Protein AF-A0A662V845-F1 (afdb_monomer_lite)

Secondary structure (DSSP, 8-state):
--HHHHHHHHHHHHHHHHHHTTTSBSS-EEHHHHTTSSS-EEEBTTS-EEE--HHHHHHHHHHHHHHHHTT-EESPP--------

Structure (mmCIF, N/CA/C/O backbone):
data_AF-A0A662V845-F1
#
_entry.id   AF-A0A662V845-F1
#
loop_
_atom_site.group_PDB
_atom_site.id
_atom_site.type_symbol
_atom_site.label_atom_id
_atom_site.label_alt_id
_atom_site.label_comp_id
_atom_site.label_asym_id
_atom_site.label_entity_id
_atom_site.label_seq_id
_atom_site.pdbx_PDB_ins_code
_atom_site.Cartn_x
_atom_site.Cartn_y
_atom_site.Cartn_z
_atom_site.occupancy
_atom_site.B_iso_or_equiv
_atom_site.auth_seq_id
_atom_site.auth_comp_id
_atom_site.auth_asym_id
_atom_site.auth_atom_id
_atom_site.pdbx_PDB_model_num
ATOM 1 N N . MET A 1 1 ? 25.501 -25.897 -22.708 1.00 61.88 1 MET A N 1
ATOM 2 C CA . MET A 1 1 ? 25.509 -24.432 -22.513 1.00 61.88 1 MET A CA 1
ATOM 3 C C . MET A 1 1 ? 26.546 -24.117 -21.457 1.00 61.88 1 MET A C 1
ATOM 5 O O . MET A 1 1 ? 26.694 -24.922 -20.543 1.00 61.88 1 MET A O 1
ATOM 9 N N . SER A 1 2 ? 27.315 -23.041 -21.615 1.00 83.94 2 SER A N 1
ATOM 10 C CA . SER A 1 2 ? 28.268 -22.638 -20.579 1.00 83.94 2 SER A CA 1
ATOM 11 C C . SER A 1 2 ? 27.520 -22.009 -19.394 1.00 83.94 2 SER A C 1
ATOM 13 O O . SER A 1 2 ? 26.417 -21.488 -19.556 1.00 83.94 2 SER A O 1
ATOM 15 N N . LEU A 1 3 ? 28.127 -22.021 -18.203 1.00 76.50 3 LEU A N 1
ATOM 16 C CA . LEU A 1 3 ? 27.611 -21.320 -17.013 1.00 76.50 3 LEU A CA 1
ATOM 17 C C . LEU A 1 3 ? 27.409 -19.810 -17.247 1.00 76.50 3 LEU A C 1
ATOM 19 O O . LEU A 1 3 ? 26.666 -19.148 -16.525 1.00 76.50 3 LEU A O 1
ATOM 23 N N . GLU A 1 4 ? 28.111 -19.257 -18.231 1.00 80.94 4 GLU A N 1
ATOM 24 C CA . GLU A 1 4 ? 28.079 -17.845 -18.592 1.00 80.94 4 GLU A CA 1
ATOM 25 C C . GLU A 1 4 ? 26.860 -17.523 -19.471 1.00 80.94 4 GLU A C 1
ATOM 27 O O . GLU A 1 4 ? 26.191 -16.514 -19.242 1.00 80.94 4 GLU A O 1
ATOM 32 N N . ASP A 1 5 ? 26.486 -18.443 -20.369 1.00 84.00 5 ASP A N 1
ATOM 33 C CA . ASP A 1 5 ? 25.257 -18.358 -21.172 1.00 84.00 5 ASP A CA 1
ATOM 34 C C . ASP A 1 5 ? 24.000 -18.439 -20.293 1.00 84.00 5 ASP A C 1
ATOM 36 O O . ASP A 1 5 ? 23.028 -17.720 -20.520 1.00 84.00 5 ASP A O 1
ATOM 40 N N . GLU A 1 6 ? 24.020 -19.289 -19.263 1.00 82.50 6 GLU A N 1
ATOM 41 C CA . GLU A 1 6 ? 22.900 -19.461 -18.331 1.00 82.50 6 GLU A CA 1
ATOM 42 C C . GLU A 1 6 ? 22.661 -18.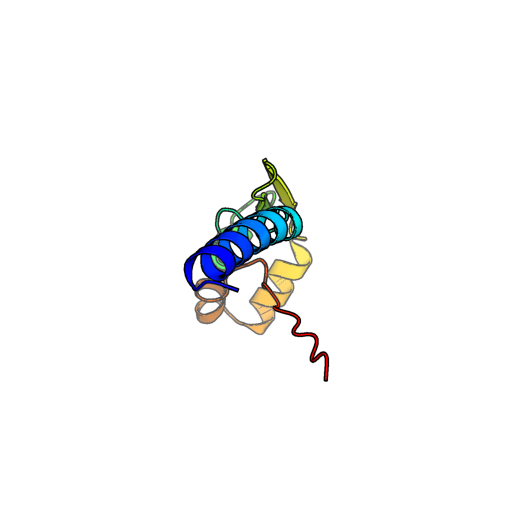200 -17.486 1.00 82.50 6 GLU A C 1
ATOM 44 O O . GLU A 1 6 ? 21.532 -17.715 -17.394 1.00 82.50 6 GLU A O 1
ATOM 49 N N . LYS A 1 7 ? 23.729 -17.586 -16.958 1.00 82.38 7 LYS A N 1
ATOM 50 C CA . LYS A 1 7 ? 23.645 -16.302 -16.240 1.00 82.38 7 LYS A CA 1
ATOM 51 C C . LYS A 1 7 ? 23.173 -15.161 -17.135 1.00 82.38 7 LYS A C 1
ATOM 53 O O . LYS A 1 7 ? 22.437 -14.281 -16.681 1.00 82.38 7 LYS A O 1
ATOM 58 N N . LEU A 1 8 ? 23.614 -15.145 -18.392 1.00 87.38 8 LEU A N 1
ATOM 59 C CA . LEU A 1 8 ? 23.195 -14.136 -19.356 1.00 87.38 8 LEU A CA 1
ATOM 60 C C . LEU A 1 8 ? 21.699 -14.274 -19.667 1.00 87.38 8 LEU A C 1
ATOM 62 O O . LEU A 1 8 ? 20.974 -13.279 -19.630 1.00 87.38 8 LEU A O 1
ATOM 66 N N . LEU A 1 9 ? 21.226 -15.501 -19.889 1.00 85.00 9 LEU A N 1
ATOM 67 C CA . LEU A 1 9 ? 19.815 -15.796 -20.121 1.00 85.00 9 LEU A CA 1
ATOM 68 C C . LEU A 1 9 ? 18.949 -15.429 -18.909 1.00 85.00 9 LEU A C 1
ATOM 70 O O . LEU A 1 9 ? 17.916 -14.781 -19.069 1.00 85.00 9 LEU A O 1
ATOM 74 N N . GLU A 1 10 ? 19.391 -15.771 -17.697 1.00 80.69 10 GLU A N 1
ATOM 75 C CA . GLU A 1 10 ? 18.692 -15.410 -16.461 1.00 80.69 10 GLU A CA 1
ATOM 76 C C . GLU A 1 10 ? 18.570 -13.887 -16.312 1.00 80.69 10 GLU A C 1
ATOM 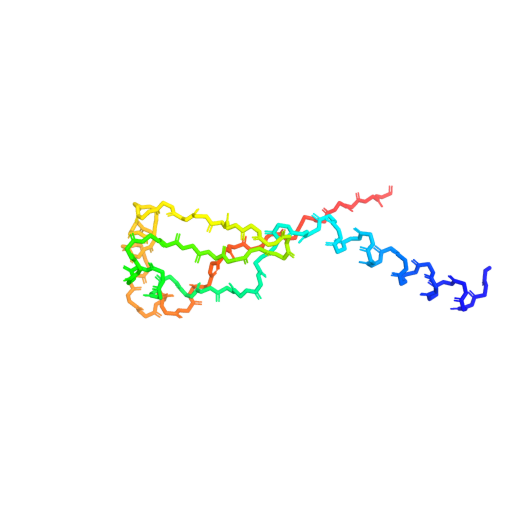78 O O . GLU A 1 10 ? 17.512 -13.372 -15.944 1.00 80.69 10 GLU A O 1
ATOM 83 N N . LYS A 1 11 ? 19.630 -13.142 -16.645 1.00 79.88 11 LYS A N 1
ATOM 84 C CA . LYS A 1 11 ? 19.617 -11.676 -16.624 1.00 79.88 11 LYS A CA 1
ATOM 85 C C . LYS A 1 11 ? 18.598 -11.105 -17.612 1.00 79.88 11 LYS A C 1
ATOM 87 O O . LYS A 1 11 ? 17.831 -10.226 -17.227 1.00 79.88 11 LYS A O 1
ATOM 92 N N . TYR A 1 12 ? 18.558 -11.605 -18.848 1.00 80.50 12 TYR A N 1
ATOM 93 C CA . TYR A 1 12 ? 17.566 -11.168 -19.837 1.00 80.50 12 TYR A CA 1
ATOM 94 C C . TYR A 1 12 ? 16.137 -11.502 -19.402 1.00 80.50 12 TYR A C 1
ATOM 96 O O . TYR A 1 12 ? 15.270 -10.633 -19.430 1.00 80.50 12 TYR A O 1
ATOM 104 N N . LEU A 1 13 ? 15.902 -12.720 -18.910 1.00 76.19 13 LEU A N 1
ATOM 105 C CA . LEU A 1 13 ? 14.584 -13.143 -18.439 1.00 76.19 13 LEU A CA 1
ATOM 106 C C . LEU A 1 13 ? 14.114 -12.313 -17.235 1.00 76.19 13 LEU A C 1
ATOM 108 O O . LEU A 1 13 ? 12.943 -11.950 -17.149 1.00 76.19 13 LEU A O 1
ATOM 112 N N . ARG A 1 14 ? 15.022 -11.958 -16.318 1.00 70.81 14 ARG A N 1
ATOM 113 C CA . ARG A 1 14 ? 14.718 -11.059 -15.194 1.00 70.81 14 ARG A CA 1
ATOM 114 C C . ARG A 1 14 ? 14.301 -9.669 -15.666 1.00 70.81 14 ARG A C 1
ATOM 116 O O . ARG A 1 14 ? 13.375 -9.109 -15.084 1.00 70.81 14 ARG A O 1
ATOM 123 N N . GLU A 1 15 ? 14.947 -9.113 -16.687 1.00 69.75 15 GLU A N 1
ATOM 124 C CA . GLU A 1 15 ? 14.558 -7.812 -17.244 1.00 69.75 15 GLU A CA 1
ATOM 125 C C . GLU A 1 15 ? 13.191 -7.877 -17.945 1.00 69.75 15 GLU A C 1
ATOM 127 O O . GLU A 1 15 ? 12.339 -7.029 -17.685 1.00 69.75 15 GLU A O 1
ATOM 132 N N . GLU A 1 16 ? 12.903 -8.936 -18.705 1.00 67.25 16 GLU A N 1
ATOM 133 C CA . GLU A 1 16 ? 11.570 -9.155 -19.291 1.00 67.25 16 GLU A CA 1
ATOM 134 C C . GLU A 1 16 ? 10.483 -9.301 -18.208 1.00 67.25 16 GLU A C 1
ATOM 136 O O . GLU A 1 16 ? 9.424 -8.670 -18.266 1.00 67.25 16 GLU A O 1
ATOM 141 N N . LEU A 1 17 ? 10.760 -10.039 -17.128 1.00 63.97 17 LEU A N 1
ATOM 142 C CA . LEU A 1 17 ? 9.843 -10.159 -15.987 1.00 63.97 17 LEU A CA 1
ATOM 143 C C . LEU A 1 17 ? 9.638 -8.833 -15.236 1.00 63.97 17 LEU A C 1
ATOM 145 O O . LEU A 1 17 ? 8.579 -8.627 -14.632 1.00 63.97 17 LEU A O 1
ATOM 149 N N . ARG A 1 18 ? 10.610 -7.909 -15.262 1.00 61.59 18 ARG A N 1
ATOM 150 C CA . ARG A 1 18 ? 10.428 -6.545 -14.729 1.00 61.59 18 ARG A CA 1
ATOM 151 C C . ARG A 1 18 ? 9.443 -5.745 -15.577 1.00 61.59 18 ARG A C 1
ATOM 153 O O . ARG 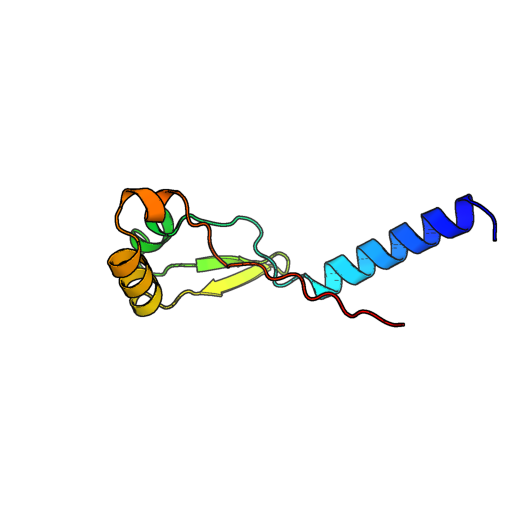A 1 18 ? 8.662 -4.992 -14.998 1.00 61.59 18 ARG A O 1
ATOM 160 N N . VAL A 1 19 ? 9.430 -5.943 -16.897 1.00 61.44 19 VAL A N 1
ATOM 161 C CA . VAL A 1 19 ? 8.445 -5.332 -17.808 1.00 61.44 19 VAL A CA 1
ATOM 162 C C . VAL A 1 19 ? 7.039 -5.877 -17.542 1.00 61.44 19 VAL A C 1
ATOM 164 O O . VAL A 1 19 ? 6.083 -5.101 -17.498 1.00 61.44 19 VAL A O 1
ATOM 167 N N . VAL A 1 2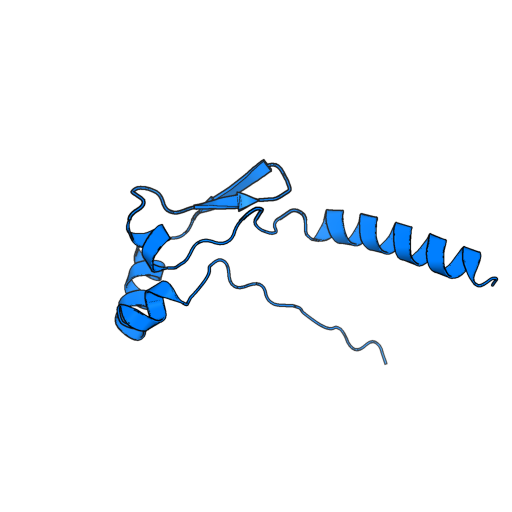0 ? 6.902 -7.182 -17.279 1.00 63.66 20 VAL A N 1
ATOM 168 C CA . VAL A 1 20 ? 5.610 -7.801 -16.915 1.00 63.66 20 VAL A CA 1
ATOM 169 C C . VAL A 1 20 ? 5.084 -7.258 -15.578 1.00 63.66 20 VAL A C 1
ATOM 171 O O . VAL A 1 20 ? 3.897 -6.971 -15.439 1.00 63.66 20 VAL A O 1
ATOM 174 N N . ASN A 1 21 ? 5.974 -7.025 -14.612 1.00 68.75 21 ASN A N 1
ATOM 175 C CA . ASN A 1 21 ? 5.644 -6.533 -13.272 1.00 68.75 21 ASN A CA 1
ATOM 176 C C . ASN A 1 21 ? 5.661 -4.998 -13.136 1.00 68.75 21 ASN A C 1
ATOM 178 O O . ASN A 1 21 ? 5.784 -4.461 -1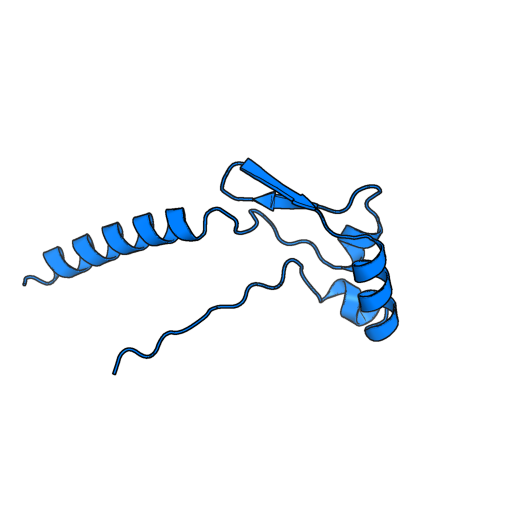2.031 1.00 68.75 21 ASN A O 1
ATOM 182 N N . LYS A 1 22 ? 5.556 -4.256 -14.240 1.00 73.12 22 LYS A N 1
ATOM 183 C CA . LYS A 1 22 ? 5.625 -2.784 -14.236 1.00 73.12 22 LYS A CA 1
ATOM 184 C C . LYS A 1 22 ? 4.492 -2.102 -13.451 1.00 73.12 22 LYS A C 1
ATOM 186 O O . LYS A 1 22 ? 4.676 -1.004 -12.933 1.00 73.12 22 LYS A O 1
ATOM 191 N N . SER A 1 23 ? 3.359 -2.786 -13.287 1.00 77.62 23 SER A N 1
ATOM 192 C CA . SER A 1 23 ? 2.227 -2.341 -12.464 1.00 77.62 23 SER A CA 1
ATOM 193 C C . SER A 1 23 ? 2.465 -2.504 -10.957 1.00 77.62 23 SER A C 1
ATOM 195 O O . SER A 1 23 ? 1.628 -2.092 -10.153 1.00 77.62 23 SER A O 1
ATOM 197 N N . LEU A 1 24 ? 3.599 -3.089 -10.543 1.00 87.00 24 LEU A N 1
ATOM 198 C CA . LEU A 1 24 ? 3.962 -3.170 -9.133 1.00 87.00 24 LEU A CA 1
ATOM 199 C C . LEU A 1 24 ? 4.209 -1.774 -8.546 1.00 87.00 24 LEU A C 1
ATOM 201 O O . LEU A 1 24 ? 4.746 -0.892 -9.224 1.00 87.00 24 LEU A O 1
ATOM 205 N N . PRO A 1 25 ? 3.882 -1.576 -7.260 1.00 91.81 25 PRO A N 1
ATOM 206 C CA . PRO A 1 25 ? 4.104 -0.308 -6.586 1.00 91.81 25 PRO A CA 1
ATOM 207 C C . PRO A 1 25 ? 5.602 -0.007 -6.428 1.00 91.81 25 PRO A C 1
ATOM 209 O O . PRO A 1 25 ? 6.405 -0.894 -6.127 1.00 91.81 25 PRO A O 1
ATOM 212 N N . VAL A 1 26 ? 5.972 1.269 -6.546 1.00 90.94 26 VAL A N 1
ATOM 213 C CA . VAL A 1 26 ? 7.303 1.778 -6.172 1.00 90.94 26 VAL A CA 1
ATOM 214 C C . VAL A 1 26 ? 7.492 1.683 -4.658 1.00 90.94 26 VAL A C 1
ATOM 216 O O . VAL A 1 26 ? 8.520 1.208 -4.182 1.00 90.94 26 VAL A O 1
ATOM 219 N N . ARG A 1 27 ? 6.469 2.090 -3.897 1.00 94.06 27 ARG A N 1
ATOM 220 C CA . ARG A 1 27 ? 6.410 1.989 -2.435 1.00 94.06 27 ARG A CA 1
ATOM 221 C C . ARG A 1 27 ? 5.018 1.532 -2.020 1.00 94.06 27 ARG A C 1
ATOM 223 O O . ARG A 1 27 ? 4.024 2.097 -2.469 1.00 94.06 27 ARG A O 1
ATOM 230 N N . ARG A 1 28 ? 4.955 0.541 -1.131 1.00 96.00 28 ARG A N 1
ATOM 231 C CA . ARG A 1 28 ? 3.711 0.157 -0.451 1.00 96.00 28 ARG A CA 1
ATOM 232 C C . ARG A 1 28 ? 3.454 1.093 0.729 1.00 96.00 28 ARG A C 1
ATOM 234 O O . ARG A 1 28 ? 4.397 1.536 1.383 1.00 96.00 28 ARG A O 1
ATOM 241 N N . LYS A 1 29 ? 2.185 1.361 1.017 1.00 97.75 29 LYS A N 1
ATOM 242 C CA . LYS A 1 29 ? 1.746 2.161 2.171 1.00 97.75 29 LYS A CA 1
ATOM 243 C C . LYS A 1 29 ? 0.950 1.276 3.120 1.00 97.75 29 LYS A C 1
ATOM 245 O O . LYS A 1 29 ? 0.256 0.371 2.658 1.00 97.75 29 LYS A O 1
ATOM 250 N N . SER A 1 30 ? 1.050 1.514 4.421 1.00 98.00 30 SER A N 1
ATOM 251 C CA . SER A 1 30 ? 0.173 0.859 5.391 1.00 98.00 30 SER A CA 1
ATOM 252 C C . SER A 1 30 ? -1.283 1.287 5.181 1.00 98.00 30 SER A C 1
ATOM 254 O O . SER A 1 30 ? -1.562 2.385 4.690 1.00 98.00 30 SER A O 1
ATOM 256 N N . LEU A 1 31 ? -2.228 0.443 5.590 1.00 98.12 31 LEU A N 1
ATOM 257 C CA . LEU A 1 31 ? -3.649 0.783 5.601 1.00 98.12 31 LEU A CA 1
ATOM 258 C C . LEU A 1 31 ? -3.895 2.071 6.407 1.00 98.12 31 LEU A C 1
ATOM 260 O O . LEU A 1 31 ? -4.646 2.945 5.973 1.00 98.12 31 LEU A O 1
ATOM 264 N N . LYS A 1 32 ? -3.193 2.233 7.534 1.00 97.12 32 LYS A N 1
ATOM 265 C CA . LYS A 1 32 ? -3.258 3.436 8.376 1.00 97.12 32 LYS A CA 1
ATOM 266 C C . LYS A 1 32 ? -2.738 4.700 7.683 1.00 97.12 32 LYS A C 1
ATOM 268 O O . LYS A 1 32 ? -3.293 5.772 7.906 1.00 97.12 32 LYS A O 1
ATOM 273 N N . GLU A 1 33 ? -1.693 4.606 6.858 1.00 97.81 33 GLU A N 1
ATOM 274 C CA . GLU A 1 33 ? -1.246 5.724 6.009 1.00 97.81 33 GLU A CA 1
ATOM 275 C C . GLU A 1 33 ? -2.318 6.073 4.968 1.00 97.81 33 GLU A C 1
ATOM 277 O O . GLU A 1 33 ? -2.717 7.230 4.866 1.00 97.81 33 GLU A O 1
ATOM 282 N N . LEU A 1 34 ? -2.834 5.072 4.249 1.00 98.00 34 LEU A N 1
ATOM 283 C CA . LEU A 1 34 ? -3.797 5.271 3.161 1.00 98.00 34 LEU A CA 1
ATOM 284 C C . LEU A 1 34 ? -5.122 5.885 3.632 1.00 98.00 34 LEU A C 1
ATOM 286 O O . LEU A 1 34 ? -5.705 6.701 2.926 1.00 98.00 34 LEU A O 1
ATOM 290 N N . LEU A 1 35 ? -5.594 5.550 4.834 1.00 97.38 35 LEU A N 1
ATOM 291 C CA . LEU A 1 35 ? -6.829 6.117 5.394 1.00 97.38 35 LEU A CA 1
ATOM 292 C C . LEU A 1 35 ? -6.746 7.620 5.697 1.00 97.38 35 LEU A C 1
ATOM 294 O O . LEU A 1 35 ? -7.789 8.273 5.801 1.00 97.38 35 LEU A O 1
ATOM 298 N N . LYS A 1 36 ? -5.532 8.167 5.836 1.00 97.25 36 LYS A N 1
ATOM 299 C CA . LYS A 1 36 ? -5.300 9.601 6.069 1.00 97.25 36 LYS A CA 1
ATOM 300 C C . LYS A 1 36 ? -5.318 10.418 4.779 1.00 97.25 36 LYS A C 1
ATOM 302 O O . LYS A 1 36 ? -5.457 11.634 4.843 1.00 97.25 36 LYS A O 1
ATOM 307 N N . GLU A 1 37 ? -5.180 9.775 3.624 1.00 97.25 37 GLU A N 1
ATOM 308 C CA . GLU A 1 37 ? -5.164 10.449 2.326 1.00 97.25 37 GLU A CA 1
ATOM 309 C C . GLU A 1 37 ? -6.595 10.795 1.895 1.00 97.25 37 GLU A C 1
ATOM 311 O O . GLU A 1 37 ? -7.523 10.013 2.105 1.00 97.25 37 GLU A O 1
ATOM 316 N N . GLU A 1 38 ? -6.805 11.971 1.297 1.00 95.38 38 GLU A N 1
ATOM 317 C CA . GLU A 1 38 ? -8.100 12.332 0.696 1.00 95.38 38 GLU A CA 1
ATOM 318 C C . GLU A 1 38 ? -8.428 11.376 -0.463 1.00 95.38 38 GLU A C 1
ATOM 320 O O . GLU A 1 38 ? -9.494 10.754 -0.480 1.00 95.38 38 GLU A O 1
ATOM 325 N N . TYR A 1 39 ? -7.433 11.168 -1.331 1.00 96.44 39 TYR A N 1
ATOM 326 C CA . TYR A 1 39 ? -7.428 10.233 -2.451 1.00 96.44 39 TYR A CA 1
ATOM 327 C C . TYR A 1 39 ? -6.309 9.207 -2.225 1.00 96.44 39 TYR A C 1
ATOM 329 O O . TYR A 1 39 ? -5.152 9.535 -2.471 1.00 96.44 39 TYR A O 1
ATOM 337 N N . PRO A 1 40 ? -6.599 7.997 -1.716 1.00 97.75 40 PRO A N 1
ATOM 338 C CA . PRO A 1 40 ? -5.556 7.028 -1.387 1.00 97.75 40 PRO A CA 1
ATOM 339 C C . PRO A 1 40 ? -4.993 6.345 -2.638 1.00 97.75 40 PRO A C 1
ATOM 341 O O . PRO A 1 40 ? -5.746 5.737 -3.404 1.00 97.75 40 PRO A O 1
ATOM 344 N N . TYR A 1 41 ? -3.672 6.389 -2.830 1.00 97.44 41 TYR A N 1
ATOM 345 C CA . TYR A 1 41 ? -3.011 5.747 -3.979 1.00 97.44 41 TYR A CA 1
ATOM 346 C C . TYR A 1 41 ? -1.561 5.332 -3.715 1.00 97.44 41 TYR A C 1
ATOM 348 O O . TYR A 1 41 ? -0.935 5.741 -2.736 1.00 97.44 41 TYR A O 1
ATOM 356 N N . VAL A 1 42 ? -0.991 4.550 -4.634 1.00 96.56 42 VAL A N 1
ATOM 357 C CA . VAL A 1 42 ? 0.459 4.318 -4.747 1.00 96.56 42 VAL A CA 1
ATOM 358 C C . VAL A 1 42 ? 0.936 4.562 -6.176 1.00 96.56 42 VAL A C 1
ATOM 360 O O . VAL A 1 42 ? 0.175 4.376 -7.122 1.00 96.56 42 VAL A O 1
ATOM 363 N N . LEU A 1 43 ? 2.199 4.962 -6.327 1.00 94.81 43 LEU A N 1
ATOM 364 C CA . LEU A 1 43 ? 2.860 5.055 -7.630 1.00 94.81 43 LEU A CA 1
ATOM 365 C C . LEU A 1 43 ? 3.284 3.665 -8.094 1.00 94.81 43 LEU A C 1
ATOM 367 O O . LEU A 1 43 ? 3.809 2.888 -7.291 1.00 94.81 43 LEU A O 1
ATOM 371 N N . THR A 1 44 ? 3.102 3.374 -9.374 1.00 91.75 44 THR A N 1
ATOM 372 C CA . THR A 1 44 ? 3.546 2.131 -10.014 1.00 91.75 44 THR A CA 1
ATOM 373 C C . THR A 1 44 ? 4.869 2.344 -10.751 1.00 91.75 44 THR A C 1
ATOM 375 O O . THR A 1 44 ? 5.267 3.473 -11.038 1.00 91.75 44 THR A O 1
ATOM 378 N N . ARG A 1 45 ? 5.620 1.266 -11.003 1.00 87.12 45 ARG A N 1
ATOM 379 C CA . ARG A 1 45 ? 6.953 1.347 -11.633 1.00 87.12 45 ARG A CA 1
ATOM 380 C C . ARG A 1 45 ? 6.914 1.829 -13.085 1.00 87.12 45 ARG A C 1
ATOM 382 O O . ARG A 1 45 ? 7.928 2.310 -13.576 1.00 87.12 45 ARG A O 1
ATOM 389 N N . ASP A 1 46 ? 5.767 1.732 -13.748 1.00 84.81 46 ASP A N 1
ATOM 390 C CA . ASP A 1 46 ? 5.500 2.333 -15.061 1.00 84.81 46 ASP A CA 1
ATOM 391 C C . ASP A 1 46 ? 5.144 3.831 -15.005 1.00 84.81 46 ASP A C 1
ATOM 393 O O . ASP A 1 46 ? 4.829 4.422 -16.035 1.00 84.81 46 ASP A O 1
ATOM 397 N N . GLY A 1 47 ? 5.200 4.457 -13.824 1.00 86.81 47 GLY A N 1
ATOM 398 C CA . GLY A 1 47 ? 4.895 5.876 -13.632 1.00 86.81 47 GLY A CA 1
ATOM 399 C C . GLY A 1 47 ? 3.405 6.187 -13.467 1.00 86.81 47 GLY A C 1
ATOM 400 O O . GLY A 1 47 ? 3.048 7.353 -13.305 1.00 86.81 47 GLY A O 1
ATOM 401 N N . GLY A 1 48 ? 2.539 5.172 -13.485 1.00 91.00 48 GLY A N 1
ATOM 402 C CA . GLY A 1 48 ? 1.113 5.313 -13.206 1.00 91.00 48 GLY A CA 1
ATOM 403 C C . GLY A 1 48 ? 0.773 5.443 -11.716 1.00 91.00 48 GLY A C 1
ATOM 404 O O . GLY A 1 48 ? 1.637 5.523 -10.835 1.00 91.00 48 GLY A O 1
ATOM 405 N N . ILE A 1 49 ? -0.533 5.438 -11.436 1.00 94.06 49 ILE A N 1
ATOM 406 C CA . ILE A 1 49 ? -1.083 5.368 -10.080 1.00 94.06 49 ILE A CA 1
ATOM 407 C C . ILE A 1 49 ? -2.030 4.178 -9.945 1.00 94.06 49 ILE A C 1
ATOM 409 O O . ILE A 1 49 ? -2.858 3.915 -10.814 1.00 94.06 49 ILE A O 1
ATOM 413 N N . HIS A 1 50 ? -1.953 3.494 -8.808 1.00 94.69 50 HIS A N 1
ATOM 414 C CA . HIS A 1 50 ? -2.973 2.553 -8.361 1.00 94.69 50 HIS A CA 1
ATOM 415 C C . HIS A 1 50 ? -3.801 3.230 -7.270 1.00 94.69 50 HIS A C 1
ATOM 417 O O . HIS A 1 50 ? -3.311 3.443 -6.160 1.00 94.69 50 HIS A O 1
ATOM 423 N N . MET A 1 51 ? -5.050 3.568 -7.591 1.00 96.69 51 MET A N 1
ATOM 424 C CA . MET A 1 51 ? -6.007 4.166 -6.656 1.00 96.69 51 MET A CA 1
ATOM 425 C C . MET A 1 51 ? -6.702 3.091 -5.822 1.00 96.69 51 MET A C 1
ATOM 427 O O . MET A 1 51 ? -7.091 2.047 -6.343 1.00 96.69 51 MET A O 1
ATOM 431 N N . PHE A 1 52 ? -6.937 3.379 -4.546 1.00 97.56 52 PHE A N 1
ATOM 432 C CA . PHE A 1 52 ? -7.729 2.523 -3.668 1.00 97.56 52 PHE A CA 1
ATOM 433 C C . PHE A 1 52 ? -9.109 3.125 -3.435 1.00 97.56 52 PHE A C 1
ATOM 435 O O . PHE A 1 52 ? -9.265 4.327 -3.208 1.00 97.56 52 PHE A O 1
ATOM 442 N N . ARG A 1 53 ? -10.133 2.270 -3.410 1.00 97.50 53 ARG A N 1
ATOM 443 C CA . ARG A 1 53 ? -11.461 2.681 -2.957 1.00 97.50 53 ARG A CA 1
ATOM 444 C C . ARG A 1 53 ? -11.428 2.897 -1.450 1.00 97.50 53 ARG A C 1
ATOM 446 O O . ARG A 1 53 ? -11.151 1.976 -0.686 1.00 97.50 53 ARG A O 1
ATOM 453 N N . ARG A 1 54 ? -11.775 4.105 -1.009 1.00 96.56 54 ARG A N 1
ATOM 454 C CA . ARG A 1 54 ? -11.790 4.452 0.418 1.00 96.56 54 ARG A CA 1
ATOM 455 C C . ARG A 1 54 ? -12.759 3.587 1.234 1.00 96.56 54 ARG A C 1
ATOM 457 O O . ARG A 1 54 ? -12.497 3.335 2.404 1.00 96.56 54 ARG A O 1
ATOM 464 N N . SER A 1 55 ? -13.859 3.128 0.633 1.00 97.19 55 SER A N 1
ATOM 465 C CA . SER A 1 55 ? -14.798 2.193 1.269 1.00 97.19 55 SER A CA 1
ATOM 466 C C . SER A 1 55 ? -14.136 0.863 1.631 1.00 97.19 55 SER A C 1
ATOM 468 O O . SER A 1 55 ? -14.278 0.422 2.763 1.00 97.19 55 SER A O 1
ATOM 470 N N . GLU A 1 56 ? -13.351 0.285 0.720 1.00 97.81 56 GLU A N 1
ATOM 471 C CA . GLU A 1 56 ? -12.642 -0.985 0.935 1.00 97.81 56 GLU A CA 1
ATOM 472 C C . GLU A 1 56 ? -11.579 -0.858 2.030 1.00 97.81 56 GLU A C 1
ATOM 474 O O . GLU A 1 56 ? -11.445 -1.732 2.880 1.00 97.81 56 GLU A O 1
ATOM 479 N N . LEU A 1 57 ? -10.854 0.267 2.056 1.00 97.88 57 LEU A N 1
ATOM 480 C CA . LEU A 1 57 ? -9.881 0.544 3.116 1.00 97.88 57 LEU A CA 1
ATOM 481 C C . LEU A 1 57 ? -10.560 0.658 4.488 1.00 97.88 57 LEU A C 1
ATOM 483 O O . LEU A 1 57 ? -10.050 0.134 5.474 1.00 97.88 57 LEU A O 1
ATOM 487 N N . ARG A 1 58 ? -11.718 1.327 4.562 1.00 97.62 58 ARG A N 1
ATOM 488 C CA . ARG A 1 58 ? -12.485 1.428 5.812 1.00 97.62 58 ARG A CA 1
ATOM 489 C C . ARG A 1 58 ? -13.002 0.070 6.266 1.00 97.62 58 ARG A C 1
ATOM 491 O O . ARG A 1 58 ? -12.822 -0.264 7.427 1.00 97.62 58 ARG A O 1
ATOM 498 N N . TYR A 1 59 ? -13.540 -0.729 5.350 1.00 98.06 59 TYR A N 1
ATOM 499 C CA . TYR A 1 59 ? -13.990 -2.080 5.665 1.00 98.06 59 TYR A CA 1
ATOM 500 C C . TYR A 1 59 ? -12.841 -2.958 6.187 1.00 98.06 59 TYR A C 1
ATOM 502 O O . TYR A 1 59 ? -12.959 -3.593 7.230 1.00 98.06 59 TYR A O 1
ATOM 510 N N . ALA A 1 60 ? -11.677 -2.922 5.531 1.00 97.25 60 ALA A N 1
ATOM 511 C CA . ALA A 1 60 ? -10.492 -3.629 6.014 1.00 97.25 60 ALA A CA 1
ATOM 512 C C . ALA A 1 60 ? -10.062 -3.154 7.413 1.00 97.25 60 ALA A C 1
ATOM 514 O O . ALA A 1 60 ? -9.652 -3.961 8.243 1.00 97.25 60 ALA A O 1
ATOM 515 N N . TYR A 1 61 ? -10.172 -1.854 7.693 1.00 97.81 61 TYR A N 1
ATOM 516 C CA . TYR A 1 61 ? -9.856 -1.295 9.006 1.00 97.81 61 TYR A CA 1
ATOM 517 C C . TYR A 1 61 ? -10.835 -1.755 10.086 1.00 97.81 61 TYR A C 1
ATOM 519 O O . TYR A 1 61 ? -10.402 -2.109 11.177 1.00 97.81 61 TYR A O 1
ATOM 527 N N . GLU A 1 62 ? -12.132 -1.793 9.783 1.00 97.88 62 GLU A N 1
ATOM 528 C CA . GLU A 1 62 ? -13.169 -2.284 10.698 1.00 97.88 62 GLU A CA 1
ATOM 529 C C . GLU A 1 62 ? -12.940 -3.749 11.090 1.00 97.88 62 GLU A C 1
ATOM 531 O O . GLU A 1 62 ? -13.161 -4.114 12.242 1.00 97.88 62 GLU A O 1
ATOM 536 N N . LEU A 1 63 ? -12.432 -4.572 10.167 1.00 97.12 63 LEU A N 1
ATOM 537 C CA . LEU A 1 63 ? -12.100 -5.975 10.433 1.00 97.12 63 LEU A CA 1
ATOM 538 C C . LEU A 1 63 ? -10.812 -6.163 11.250 1.00 97.12 63 LEU A C 1
ATOM 540 O O . LEU A 1 63 ? -10.699 -7.124 12.006 1.00 97.12 63 LEU A O 1
ATOM 544 N N . LEU A 1 64 ? -9.819 -5.292 11.060 1.00 95.81 64 LEU A N 1
ATOM 545 C CA . LEU A 1 64 ? -8.462 -5.475 11.591 1.00 95.81 64 LEU A CA 1
ATOM 546 C C . LEU A 1 64 ? -8.186 -4.676 12.872 1.00 95.81 64 LEU A C 1
ATOM 548 O O . LEU A 1 64 ? -7.344 -5.073 13.677 1.00 95.81 64 LEU A O 1
ATOM 552 N N . GLY A 1 65 ? -8.854 -3.538 13.053 1.00 94.81 65 GLY A N 1
ATOM 553 C CA . GLY A 1 65 ? -8.546 -2.573 14.104 1.00 94.81 65 GLY A CA 1
ATOM 554 C C . GLY A 1 65 ? -7.227 -1.816 13.885 1.00 94.81 65 GLY A C 1
ATOM 555 O O . GLY A 1 65 ? -6.475 -2.051 12.934 1.00 94.81 65 GLY A O 1
ATOM 556 N N . ASP A 1 66 ? -6.935 -0.874 14.786 1.00 93.38 66 ASP A N 1
ATOM 557 C CA . ASP A 1 66 ? -5.842 0.097 14.609 1.00 93.38 66 ASP A CA 1
ATOM 558 C C . ASP A 1 66 ? -4.439 -0.535 14.608 1.00 93.38 66 ASP A C 1
ATOM 560 O O . ASP A 1 66 ? -3.574 -0.141 13.819 1.00 93.38 66 ASP A O 1
ATOM 564 N N . GLU A 1 67 ? -4.208 -1.538 15.460 1.00 94.38 67 GLU A N 1
ATOM 565 C CA . GLU A 1 67 ? -2.889 -2.162 15.607 1.00 94.38 67 GLU A CA 1
ATOM 566 C C . GLU A 1 67 ? -2.461 -2.894 14.326 1.00 94.38 67 GLU A C 1
ATOM 568 O O . GLU A 1 67 ? -1.338 -2.728 13.839 1.00 94.38 67 GLU A O 1
ATOM 573 N N . LEU A 1 68 ? -3.368 -3.684 13.747 1.00 96.38 68 LEU A N 1
ATOM 574 C CA . LEU A 1 68 ? -3.106 -4.441 12.525 1.00 96.38 68 LEU A CA 1
ATOM 575 C C . LEU A 1 68 ? -3.152 -3.547 11.281 1.00 96.38 68 LEU A C 1
ATOM 577 O O . LEU A 1 68 ? -2.397 -3.783 10.336 1.00 96.38 68 LEU A O 1
ATOM 581 N N . ALA A 1 69 ? -3.946 -2.473 11.284 1.00 96.38 69 ALA A N 1
ATOM 582 C CA . ALA A 1 69 ? -3.968 -1.503 10.189 1.00 96.38 69 ALA A CA 1
ATOM 583 C C . ALA A 1 69 ? -2.616 -0.796 9.978 1.00 96.38 69 ALA A C 1
ATOM 585 O O . ALA A 1 69 ? -2.272 -0.433 8.850 1.00 96.38 69 ALA A O 1
ATOM 586 N N . ALA A 1 70 ? -1.819 -0.621 11.035 1.00 96.44 70 ALA A N 1
ATOM 587 C CA . ALA A 1 70 ? -0.453 -0.108 10.914 1.00 96.44 70 ALA A CA 1
ATOM 588 C C . ALA A 1 70 ? 0.523 -1.127 10.290 1.00 96.44 70 ALA A C 1
ATOM 590 O O . ALA A 1 70 ? 1.562 -0.735 9.763 1.00 96.44 70 ALA A O 1
ATOM 591 N N . LYS A 1 71 ? 0.190 -2.424 10.333 1.00 97.12 71 LYS A N 1
ATOM 592 C CA . LYS A 1 71 ? 1.036 -3.536 9.869 1.00 97.12 71 LYS A CA 1
ATOM 593 C C . LYS A 1 71 ? 0.644 -4.052 8.477 1.00 97.12 71 LYS A C 1
ATOM 595 O O . LYS A 1 71 ? 1.471 -4.665 7.804 1.00 97.12 71 LYS A O 1
ATOM 600 N N . LEU A 1 72 ? -0.586 -3.806 8.017 1.00 96.88 72 LEU A N 1
ATOM 601 C CA . LEU A 1 72 ? -1.035 -4.204 6.680 1.00 96.88 72 LEU A CA 1
ATOM 602 C C . LEU A 1 72 ? -0.559 -3.211 5.614 1.00 96.88 72 LEU A C 1
ATOM 604 O O . LEU A 1 72 ? -1.095 -2.112 5.507 1.00 96.88 72 LEU A O 1
ATOM 608 N N . TYR A 1 73 ? 0.388 -3.625 4.773 1.00 97.31 73 TYR A N 1
ATOM 609 C CA . TYR A 1 73 ? 0.859 -2.843 3.626 1.00 97.31 73 TYR A CA 1
ATOM 610 C C . TYR A 1 73 ? 0.091 -3.180 2.342 1.00 97.31 73 TYR A C 1
ATOM 612 O O . TYR A 1 73 ? -0.125 -4.348 2.020 1.00 97.31 73 TYR A O 1
ATOM 620 N N . LEU A 1 74 ? -0.260 -2.163 1.558 1.00 96.69 74 LEU A N 1
ATOM 621 C CA . LEU A 1 74 ? -1.024 -2.276 0.314 1.00 96.69 74 LEU A CA 1
ATOM 622 C C . LEU A 1 74 ? -0.255 -1.697 -0.892 1.00 96.69 74 LEU A C 1
ATOM 624 O O . LEU A 1 74 ? 0.584 -0.806 -0.711 1.00 96.69 74 LEU A O 1
ATOM 628 N N . PRO A 1 75 ? -0.518 -2.194 -2.120 1.00 94.56 75 PRO A N 1
ATOM 629 C CA . PRO A 1 75 ? -1.418 -3.309 -2.458 1.00 94.56 75 PRO A CA 1
ATOM 630 C C . PRO A 1 75 ? -0.869 -4.666 -1.984 1.00 94.56 75 PRO A C 1
ATOM 632 O O . PRO A 1 75 ? 0.323 -4.783 -1.695 1.00 94.56 75 PRO A O 1
ATOM 635 N N . ILE A 1 76 ? -1.734 -5.679 -1.873 1.00 91.75 76 ILE A N 1
ATOM 636 C CA . ILE A 1 76 ? -1.323 -7.070 -1.622 1.00 91.75 76 ILE A CA 1
ATOM 637 C C . ILE A 1 76 ? -0.765 -7.623 -2.933 1.00 91.75 76 ILE A C 1
ATOM 639 O O . ILE A 1 76 ? -1.444 -7.591 -3.956 1.00 91.75 76 ILE A O 1
ATOM 643 N N . ILE A 1 77 ? 0.479 -8.093 -2.906 1.00 88.62 77 ILE A N 1
ATOM 644 C CA . ILE A 1 77 ? 1.136 -8.696 -4.067 1.00 88.62 77 ILE A CA 1
ATOM 645 C C . ILE A 1 77 ? 0.986 -10.207 -3.933 1.00 88.62 77 ILE A C 1
ATOM 647 O O . ILE A 1 77 ? 1.379 -10.770 -2.912 1.00 88.62 77 ILE A O 1
ATOM 651 N N . LEU A 1 78 ? 0.409 -10.838 -4.951 1.00 84.75 78 LEU A N 1
ATOM 652 C CA . LEU A 1 78 ? 0.252 -12.285 -5.032 1.00 84.75 78 LEU A CA 1
ATOM 653 C C . LEU A 1 78 ? 1.215 -12.815 -6.091 1.00 84.75 78 LEU A C 1
ATOM 655 O O . LEU A 1 78 ? 1.193 -12.361 -7.234 1.00 84.75 78 LEU A O 1
ATOM 659 N N . GLU A 1 79 ? 2.066 -13.760 -5.707 1.00 82.38 79 GLU A N 1
ATOM 660 C CA 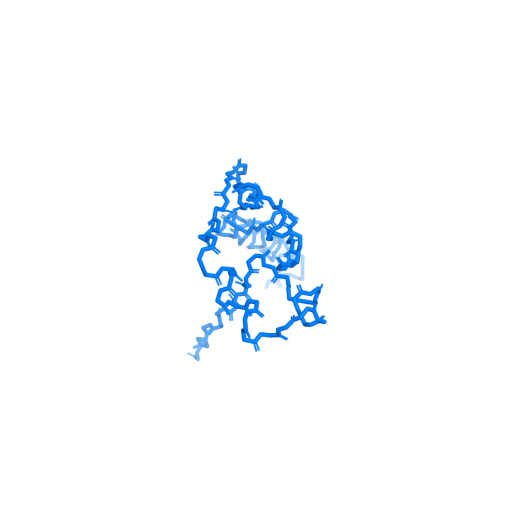. GLU A 1 79 ? 2.916 -14.493 -6.641 1.00 82.38 79 GLU A CA 1
ATOM 661 C C . GLU A 1 79 ? 2.153 -15.735 -7.102 1.00 82.38 79 GLU A C 1
ATOM 663 O O . GLU A 1 79 ? 1.854 -16.621 -6.302 1.00 82.38 79 GLU A O 1
ATOM 668 N N . VAL A 1 80 ? 1.809 -15.788 -8.388 1.00 80.44 80 VAL A N 1
ATOM 669 C CA . VAL A 1 80 ? 1.190 -16.973 -8.986 1.00 80.44 80 VAL A CA 1
ATOM 670 C C . VAL A 1 80 ? 2.302 -17.855 -9.527 1.00 80.44 80 VAL A C 1
ATOM 672 O O . VAL A 1 80 ? 3.031 -17.456 -10.435 1.00 80.44 80 VAL A O 1
ATOM 675 N N . ARG A 1 81 ? 2.427 -19.059 -8.972 1.00 78.56 81 ARG A N 1
ATOM 676 C CA . ARG A 1 81 ? 3.333 -20.084 -9.488 1.00 78.56 81 ARG A CA 1
ATOM 677 C C . ARG A 1 81 ? 2.552 -20.993 -10.416 1.00 78.56 81 ARG A C 1
ATOM 679 O O . ARG A 1 81 ? 1.537 -21.557 -10.024 1.00 78.56 81 ARG A O 1
ATOM 686 N N . THR A 1 82 ? 3.017 -21.102 -11.650 1.00 72.38 82 THR A N 1
ATOM 687 C CA . THR A 1 82 ? 2.558 -22.127 -12.580 1.00 72.38 82 THR A CA 1
ATOM 688 C C . THR A 1 82 ? 3.534 -23.289 -12.478 1.00 72.38 82 THR A C 1
ATOM 690 O O . THR A 1 82 ? 4.710 -23.160 -12.809 1.00 72.38 82 THR A O 1
ATOM 693 N N . GLU A 1 83 ? 3.069 -24.411 -11.937 1.00 73.19 83 GLU A N 1
ATOM 694 C CA . GLU A 1 83 ? 3.811 -25.665 -12.013 1.00 73.19 83 GLU A CA 1
ATOM 695 C C . GLU A 1 83 ? 3.661 -26.185 -13.444 1.00 73.19 83 GLU A C 1
ATOM 697 O O . GLU A 1 83 ? 2.633 -26.749 -13.810 1.00 73.19 83 GLU A O 1
ATOM 702 N N . PHE A 1 84 ? 4.657 -25.927 -14.289 1.00 57.84 84 PHE A N 1
ATOM 703 C CA . PHE A 1 84 ? 4.806 -26.679 -15.529 1.00 57.84 84 PHE A CA 1
ATOM 704 C C . PHE A 1 84 ? 5.528 -27.978 -15.164 1.00 57.84 84 PHE A C 1
ATOM 706 O O . PHE A 1 84 ? 6.745 -27.973 -14.980 1.00 57.84 84 PHE A O 1
ATOM 713 N N . SER A 1 85 ? 4.752 -29.047 -14.961 1.00 44.66 85 SER A N 1
ATOM 714 C CA . SER A 1 85 ? 5.263 -30.421 -14.887 1.00 44.66 85 SER A CA 1
ATOM 715 C C . SER A 1 85 ? 5.741 -30.897 -16.251 1.00 44.66 85 SER A C 1
ATOM 717 O O . SER A 1 85 ? 4.970 -30.663 -17.214 1.00 44.66 85 SER A O 1
#

Sequence (85 aa):
MSLEDEKLLEKYLREELRVVNKSLPVRRKSLKELLKEEYPYVLTRDGGIHMFRRSELRYAYELLGDELAAKLYLPIILEVRTEFS

pLDDT: mean 87.51, std 12.12, range [44.66, 98.12]

Radius of gyration: 17.84 Å; chains: 1; bounding box: 43×43×38 Å

Foldseek 3Di:
DDPVVVVVVVVVVVVVVCVVQQQAFPDWDFLVRQLPDPWGWTAGNVRDIDTDDNVVSVVVCVVQPDVVSRVHTDDDDDDDDDPPD